Protein AF-A0A6G3TVE7-F1 (afdb_monomer_lite)

pLDDT: mean 72.74, std 11.81, range [42.62, 88.0]

Sequence (89 aa):
HEAARRSLGPGQGGLERAEFEELFPWGPAPAHLGGGTGWASAVLAEGLLVPAGTGYRFAHEEFADWIQGVHLDLDEALRALVHTRRTAD

Foldseek 3Di:
DVQLVVLPPPDDSFDAAVRLCVVFPCAWDPVVVVTDGTCSVVCVVVQQWDDDDRGIHGNDPVVSVVVVVVVVCPVVVVVVVVVVVVVPD

Radius of gyration: 16.33 Å; chains: 1; bounding box: 47×31×32 Å

Secondary structure (DSSP, 8-state):
-HHHHHTTSSSTTSEEHHHHHHHS-SSBPPGGGTSSB-SHHHHHHTTSEEEETTEEEES-HHHHHHHHHHHHHHHHHHHHHHHHTTS--

Structure (mmCIF, N/CA/C/O backbone):
data_AF-A0A6G3TVE7-F1
#
_entry.id   AF-A0A6G3TVE7-F1
#
loop_
_atom_site.group_PDB
_atom_site.id
_atom_site.type_symbol
_atom_site.label_atom_id
_atom_site.label_alt_id
_atom_site.label_comp_id
_atom_site.label_asym_id
_atom_site.label_entity_id
_atom_site.label_seq_id
_atom_site.pdbx_PDB_ins_code
_atom_site.Cartn_x
_atom_site.Cartn_y
_atom_site.Cartn_z
_atom_site.occupancy
_atom_site.B_iso_or_equiv
_atom_site.auth_seq_id
_atom_site.auth_comp_id
_atom_site.auth_asym_id
_atom_site.auth_atom_id
_atom_site.pdbx_PDB_model_num
ATOM 1 N N . HIS A 1 1 ? 6.366 5.526 -1.808 1.00 73.31 1 HIS A N 1
ATOM 2 C CA . HIS A 1 1 ? 6.222 6.976 -2.039 1.00 73.31 1 HIS A CA 1
ATOM 3 C C . HIS A 1 1 ? 4.807 7.339 -2.487 1.00 73.31 1 HIS A C 1
ATOM 5 O O . HIS A 1 1 ? 4.097 7.946 -1.702 1.00 73.31 1 HIS A O 1
ATOM 11 N N . GLU A 1 2 ? 4.336 6.889 -3.658 1.00 79.62 2 GLU A N 1
ATOM 12 C CA . GLU A 1 2 ? 2.972 7.201 -4.142 1.00 79.62 2 GLU A CA 1
ATOM 13 C C . GLU A 1 2 ? 1.861 6.808 -3.147 1.00 79.62 2 GLU A C 1
ATOM 15 O O . GLU A 1 2 ? 0.948 7.585 -2.892 1.00 79.62 2 GLU A O 1
ATOM 20 N N . ALA A 1 3 ? 2.018 5.659 -2.483 1.00 81.12 3 ALA A N 1
ATOM 21 C CA . ALA A 1 3 ? 1.191 5.229 -1.354 1.00 81.12 3 ALA A CA 1
ATOM 22 C C . ALA A 1 3 ? 1.027 6.310 -0.267 1.00 81.12 3 ALA A C 1
ATOM 24 O O . ALA A 1 3 ? -0.086 6.626 0.136 1.00 81.12 3 ALA A O 1
ATOM 25 N N . ALA A 1 4 ? 2.131 6.927 0.163 1.00 77.62 4 ALA A N 1
ATOM 26 C CA . ALA A 1 4 ? 2.118 7.962 1.192 1.00 77.62 4 ALA A CA 1
ATOM 27 C C . ALA A 1 4 ? 1.468 9.258 0.690 1.00 77.62 4 ALA A C 1
ATOM 29 O O . ALA A 1 4 ? 0.835 9.966 1.464 1.00 77.62 4 ALA A O 1
ATOM 30 N N . ARG A 1 5 ? 1.601 9.576 -0.605 1.00 75.50 5 ARG A N 1
ATOM 31 C CA . ARG A 1 5 ? 0.977 10.760 -1.207 1.00 75.50 5 ARG A CA 1
ATOM 32 C C . ARG A 1 5 ? -0.545 10.630 -1.242 1.00 75.50 5 ARG A C 1
ATOM 34 O O . ARG A 1 5 ? -1.235 11.588 -0.905 1.00 75.50 5 ARG A O 1
ATOM 41 N N . ARG A 1 6 ? -1.063 9.457 -1.620 1.00 77.44 6 ARG A N 1
ATOM 42 C CA . ARG A 1 6 ? -2.512 9.198 -1.664 1.00 77.44 6 ARG A CA 1
ATOM 43 C C . ARG A 1 6 ? -3.140 9.182 -0.266 1.00 77.44 6 ARG A C 1
ATOM 45 O O . ARG A 1 6 ? -4.229 9.718 -0.095 1.00 77.44 6 ARG A O 1
ATOM 52 N N . SER A 1 7 ? -2.412 8.715 0.752 1.00 74.12 7 SER A N 1
ATOM 53 C CA . SER A 1 7 ? -2.876 8.755 2.149 1.00 74.12 7 SER A CA 1
ATOM 54 C C . SER A 1 7 ? -3.057 10.167 2.736 1.00 74.12 7 SER A C 1
ATOM 56 O O . SER A 1 7 ? -3.700 10.294 3.772 1.00 74.12 7 SER A O 1
ATOM 58 N N . LEU A 1 8 ? -2.538 11.228 2.098 1.00 71.00 8 LEU A N 1
ATOM 59 C CA . LEU A 1 8 ? -2.718 12.630 2.525 1.00 71.00 8 LEU A CA 1
ATOM 60 C C . LEU A 1 8 ? -3.977 13.301 1.935 1.00 71.00 8 LEU A C 1
ATOM 62 O O . LEU A 1 8 ? -4.240 14.473 2.213 1.00 71.00 8 LEU A O 1
ATOM 66 N N . GLY A 1 9 ? -4.742 12.598 1.090 1.00 66.56 9 GLY A N 1
ATOM 67 C CA . GLY A 1 9 ? -5.993 13.103 0.518 1.00 66.56 9 GLY A CA 1
ATOM 68 C C . GLY A 1 9 ? -7.106 13.302 1.566 1.00 66.56 9 GLY A C 1
ATOM 69 O O . GLY A 1 9 ? -6.940 12.917 2.721 1.00 66.56 9 GLY A O 1
ATOM 70 N N . PRO A 1 10 ? -8.276 13.864 1.190 1.00 57.28 10 PRO A N 1
ATOM 71 C CA . PRO A 1 10 ? -9.377 14.181 2.116 1.00 57.28 10 PRO A CA 1
ATOM 72 C C . PRO A 1 10 ? -10.038 12.983 2.850 1.00 57.28 10 PRO A C 1
ATOM 74 O O . PRO A 1 10 ? -11.111 13.142 3.430 1.00 57.28 10 PRO A O 1
ATOM 77 N N . GLY A 1 11 ? -9.421 11.798 2.866 1.00 57.78 11 GLY A N 1
ATOM 78 C CA . GLY A 1 11 ? -9.881 10.598 3.559 1.00 57.78 11 GLY A CA 1
ATOM 79 C C . GLY A 1 11 ? -8.825 10.031 4.514 1.00 57.78 11 GLY A C 1
ATOM 80 O O . GLY A 1 11 ? -7.872 9.401 4.086 1.00 57.78 11 GLY A O 1
ATOM 81 N N . GLN A 1 12 ? -9.029 10.232 5.820 1.00 61.03 12 GLN A N 1
ATOM 82 C CA . GLN A 1 12 ? -8.631 9.352 6.940 1.00 61.03 12 GLN A CA 1
ATOM 83 C C . GLN A 1 12 ? -7.204 8.743 6.990 1.00 61.03 12 GLN A C 1
ATOM 85 O O . GLN A 1 12 ? -7.014 7.749 7.689 1.00 61.03 12 GLN A O 1
ATOM 90 N N . GLY A 1 13 ? -6.188 9.312 6.335 1.00 68.62 13 GLY A N 1
ATOM 91 C CA . GLY A 1 13 ? -4.790 8.907 6.559 1.00 68.62 13 GLY A CA 1
ATOM 92 C C . GLY A 1 13 ? -4.451 7.479 6.105 1.00 68.62 13 GLY A C 1
ATOM 93 O O . GLY A 1 13 ? -3.542 6.857 6.656 1.00 68.62 13 GLY A O 1
ATOM 94 N N . GLY A 1 14 ? -5.195 6.930 5.140 1.00 78.56 14 GLY A N 1
ATOM 95 C CA . GLY A 1 14 ? -5.062 5.545 4.683 1.00 78.56 14 GLY A CA 1
ATOM 96 C C . GLY A 1 14 ? -5.244 5.392 3.175 1.00 78.56 14 GLY A C 1
ATOM 97 O O . GLY A 1 14 ? -5.609 6.334 2.483 1.00 78.56 14 GLY A O 1
ATOM 98 N N . LEU A 1 15 ? -4.945 4.201 2.669 1.00 85.88 15 LEU A N 1
ATOM 99 C CA . LEU A 1 15 ? -5.201 3.768 1.299 1.00 85.88 15 LEU A CA 1
ATOM 100 C C . LEU A 1 15 ? -6.474 2.938 1.255 1.00 85.88 15 LEU A C 1
ATOM 102 O O . LEU A 1 15 ? -6.656 2.022 2.066 1.00 85.88 15 LEU A O 1
ATOM 106 N N . GLU A 1 16 ? -7.319 3.184 0.263 1.00 86.75 16 GLU A N 1
ATOM 107 C CA . GLU A 1 16 ? -8.398 2.253 -0.036 1.00 86.75 16 GLU A CA 1
ATOM 108 C C . GLU A 1 16 ? -7.841 0.923 -0.561 1.00 86.75 16 GLU A C 1
ATOM 110 O O . GLU A 1 16 ? -6.728 0.843 -1.087 1.00 86.75 16 GLU A O 1
ATOM 115 N N . ARG A 1 17 ? -8.628 -0.155 -0.458 1.00 86.25 17 ARG A N 1
ATOM 116 C CA . ARG A 1 17 ? -8.196 -1.473 -0.946 1.00 86.25 17 ARG A CA 1
ATOM 117 C C . ARG A 1 17 ? -7.854 -1.467 -2.437 1.00 86.25 17 ARG A C 1
ATOM 119 O O . ARG A 1 17 ? -6.877 -2.092 -2.830 1.00 86.25 17 ARG A O 1
ATOM 126 N N . ALA A 1 18 ? -8.632 -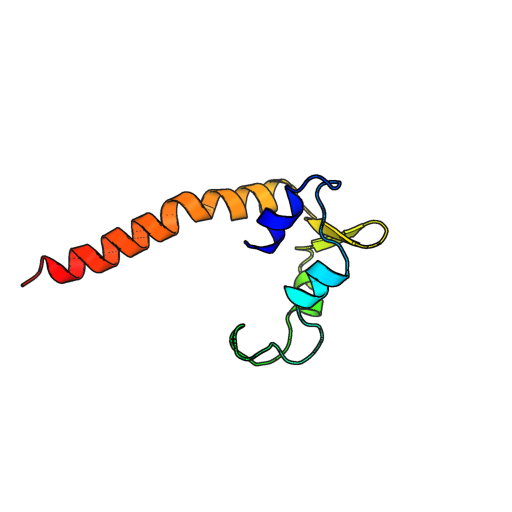0.751 -3.247 1.00 86.31 18 ALA A N 1
ATOM 127 C CA . ALA A 1 18 ? -8.373 -0.636 -4.679 1.00 86.31 18 ALA A CA 1
ATOM 128 C C . ALA A 1 18 ? -7.039 0.075 -4.961 1.00 86.31 18 ALA A C 1
ATOM 130 O O . ALA A 1 18 ? -6.255 -0.393 -5.781 1.00 86.31 18 ALA A O 1
ATOM 131 N N . GLU A 1 19 ? -6.745 1.154 -4.231 1.00 87.12 19 GLU A N 1
ATOM 132 C CA . GLU A 1 19 ? -5.481 1.886 -4.359 1.00 87.12 19 GLU A CA 1
ATOM 133 C C . GLU A 1 19 ? -4.290 1.055 -3.876 1.00 87.12 19 GLU A C 1
ATOM 135 O O . GLU A 1 19 ? -3.221 1.085 -4.481 1.00 87.12 19 GLU A O 1
ATOM 140 N N . PHE A 1 20 ? -4.470 0.282 -2.803 1.00 88.00 20 PHE A N 1
ATOM 141 C CA . PHE A 1 20 ? -3.450 -0.644 -2.329 1.00 88.00 20 PHE A CA 1
ATOM 142 C C . PHE A 1 20 ? -3.111 -1.692 -3.390 1.00 88.00 20 PHE A C 1
ATOM 144 O O . PHE A 1 20 ? -1.937 -1.904 -3.665 1.00 88.00 20 PHE A O 1
ATOM 151 N N . GLU A 1 21 ? -4.109 -2.325 -4.005 1.00 87.88 21 GLU A N 1
ATOM 152 C CA . GLU A 1 21 ? -3.892 -3.369 -5.017 1.00 87.88 21 GLU A CA 1
ATOM 153 C C . GLU A 1 21 ? -3.295 -2.823 -6.323 1.00 87.88 21 GLU A C 1
ATOM 155 O O . GLU A 1 21 ? -2.543 -3.526 -6.999 1.00 87.88 21 GLU A O 1
ATOM 160 N N . GLU A 1 22 ? -3.590 -1.565 -6.662 1.00 85.88 22 GLU A N 1
ATOM 161 C CA . GLU A 1 22 ? -2.983 -0.856 -7.794 1.00 85.88 22 GLU A CA 1
ATOM 162 C C . GLU A 1 22 ? -1.487 -0.600 -7.560 1.00 85.88 22 GLU A C 1
ATOM 164 O O . GLU A 1 22 ? -0.663 -0.823 -8.447 1.00 85.88 22 GLU A O 1
ATOM 169 N N . LEU A 1 23 ? -1.131 -0.150 -6.354 1.00 84.12 23 LEU A N 1
ATOM 170 C CA . LEU A 1 23 ? 0.247 0.182 -5.988 1.00 84.12 23 LEU A CA 1
ATOM 171 C C . LEU A 1 23 ? 1.075 -1.053 -5.615 1.00 84.12 23 LEU A C 1
ATOM 173 O O . LEU A 1 23 ? 2.290 -1.076 -5.822 1.00 84.12 23 LEU A O 1
ATOM 177 N N . PHE A 1 24 ? 0.422 -2.078 -5.070 1.00 85.12 24 PHE A N 1
ATOM 178 C CA . PHE A 1 24 ? 1.019 -3.316 -4.590 1.00 85.12 24 PHE A CA 1
ATOM 179 C C . PHE A 1 24 ? 0.222 -4.508 -5.130 1.00 85.12 24 PHE A C 1
ATOM 181 O O . PHE A 1 24 ? -0.731 -4.973 -4.502 1.00 85.12 24 PHE A O 1
ATOM 188 N N . PRO A 1 25 ? 0.618 -5.052 -6.289 1.00 84.25 25 PRO A N 1
ATOM 189 C CA . PRO A 1 25 ? -0.047 -6.209 -6.868 1.00 84.25 25 PRO A CA 1
ATOM 190 C C . PRO A 1 25 ? 0.092 -7.443 -5.968 1.00 84.25 25 PRO A C 1
ATOM 192 O O . PRO A 1 25 ? 1.156 -7.689 -5.397 1.00 84.25 25 PRO A O 1
ATOM 195 N N . TRP A 1 26 ? -0.959 -8.260 -5.884 1.00 82.12 26 TRP A N 1
ATOM 196 C CA . TRP A 1 26 ? -0.898 -9.594 -5.264 1.00 82.12 26 TRP A CA 1
ATOM 197 C C . TRP A 1 26 ? -0.246 -10.640 -6.176 1.00 82.12 26 TRP A C 1
ATOM 199 O O . TRP A 1 26 ? 0.457 -11.530 -5.707 1.00 82.12 26 TRP A O 1
ATOM 209 N N . GLY A 1 27 ? -0.524 -10.541 -7.478 1.00 79.81 27 GLY A N 1
ATOM 210 C CA . GLY A 1 27 ? -0.031 -11.437 -8.525 1.00 79.81 27 GLY A CA 1
ATOM 211 C C . GLY A 1 27 ? 1.207 -10.877 -9.225 1.00 79.81 27 GLY A C 1
ATOM 212 O O . GLY A 1 27 ? 1.928 -10.092 -8.626 1.00 79.81 27 GLY A O 1
ATOM 213 N N . PRO A 1 28 ? 1.486 -11.243 -10.485 1.00 78.75 28 PRO A N 1
ATOM 214 C CA . PRO A 1 28 ? 2.629 -10.702 -11.208 1.00 78.75 28 PRO A CA 1
ATOM 215 C C . PRO A 1 28 ? 2.602 -9.171 -11.238 1.00 78.75 28 PRO A C 1
ATOM 217 O O . PRO A 1 28 ? 1.585 -8.573 -11.596 1.00 78.75 28 PRO A O 1
ATOM 220 N N . ALA A 1 29 ? 3.716 -8.541 -10.869 1.00 76.38 29 ALA A N 1
ATOM 221 C CA . ALA A 1 29 ? 3.860 -7.104 -10.969 1.00 76.38 29 ALA A CA 1
ATOM 222 C C . ALA A 1 29 ? 3.765 -6.698 -12.453 1.00 76.38 29 ALA A C 1
ATOM 224 O O . ALA A 1 29 ? 4.429 -7.309 -13.300 1.00 76.38 29 ALA A O 1
ATOM 225 N N . PRO A 1 30 ? 2.951 -5.687 -12.798 1.00 73.69 30 PRO A N 1
ATOM 226 C CA . PRO A 1 30 ? 2.929 -5.115 -14.132 1.00 73.69 30 PRO A CA 1
ATOM 227 C C . PRO A 1 30 ? 4.334 -4.732 -14.602 1.00 73.69 30 PRO A C 1
ATOM 229 O O . PRO A 1 30 ? 5.171 -4.296 -13.812 1.00 73.69 30 PRO A O 1
ATOM 232 N N . ALA A 1 31 ? 4.584 -4.820 -15.910 1.00 74.56 31 ALA A N 1
ATOM 233 C CA . ALA A 1 31 ? 5.894 -4.493 -16.479 1.00 74.56 31 ALA A CA 1
ATOM 234 C C . ALA A 1 31 ? 6.357 -3.060 -16.148 1.00 74.56 31 ALA A C 1
ATOM 236 O O . ALA A 1 31 ? 7.548 -2.828 -15.967 1.00 74.56 31 ALA A O 1
ATOM 237 N N . HIS A 1 32 ? 5.423 -2.111 -16.003 1.00 74.38 32 HIS A N 1
ATOM 238 C CA . HIS A 1 32 ? 5.737 -0.729 -15.624 1.00 74.38 32 HIS A CA 1
ATOM 239 C C . HIS A 1 32 ? 6.212 -0.579 -14.165 1.00 74.38 32 HIS A C 1
ATOM 241 O O . HIS A 1 32 ? 6.823 0.431 -13.837 1.00 74.38 32 HIS A O 1
ATOM 247 N N . LEU A 1 33 ? 5.973 -1.581 -13.310 1.00 68.25 33 LEU A N 1
ATOM 248 C CA . LEU A 1 33 ? 6.506 -1.675 -11.944 1.00 68.25 33 LEU A CA 1
ATOM 249 C C . LEU A 1 33 ? 7.762 -2.564 -11.859 1.00 68.25 33 LEU A C 1
ATOM 251 O O . LEU A 1 33 ? 8.199 -2.911 -10.767 1.00 68.25 33 LEU A O 1
ATOM 255 N N . GLY A 1 34 ? 8.355 -2.936 -13.000 1.00 69.12 34 GLY A N 1
ATOM 256 C CA . GLY A 1 34 ? 9.582 -3.738 -13.072 1.00 69.12 34 GLY A CA 1
ATOM 257 C C . GLY A 1 34 ? 9.373 -5.225 -13.375 1.00 69.12 34 GLY A C 1
ATOM 258 O O . GLY A 1 34 ? 10.354 -5.929 -13.606 1.00 69.12 34 GLY A O 1
ATOM 259 N N . GLY A 1 35 ? 8.123 -5.703 -13.450 1.00 69.94 35 GLY A N 1
ATOM 260 C CA . GLY A 1 35 ? 7.823 -7.123 -13.670 1.00 69.94 35 GLY A CA 1
ATOM 261 C C . GLY A 1 35 ? 8.190 -8.025 -12.477 1.00 69.94 35 GLY A C 1
ATOM 262 O O . GLY A 1 35 ? 8.835 -7.596 -11.526 1.00 69.94 35 GLY A O 1
ATOM 263 N N . GLY A 1 36 ? 7.771 -9.295 -12.508 1.00 78.50 36 GLY A N 1
ATOM 264 C CA . GLY A 1 36 ? 8.086 -10.285 -11.460 1.00 78.50 36 GLY A CA 1
ATOM 265 C C . GLY A 1 36 ? 6.921 -10.569 -10.510 1.00 78.50 36 GLY A C 1
ATOM 266 O O . GLY A 1 36 ? 5.767 -10.396 -10.882 1.00 78.50 36 GLY A O 1
ATOM 267 N N . THR A 1 37 ? 7.192 -11.062 -9.302 1.00 77.38 37 THR A N 1
ATOM 268 C CA . THR A 1 37 ? 6.168 -11.294 -8.267 1.00 77.38 37 THR A CA 1
ATOM 269 C C . THR A 1 37 ? 5.709 -9.982 -7.647 1.00 77.38 37 THR A C 1
ATOM 271 O O . THR A 1 37 ? 6.532 -9.130 -7.324 1.00 77.38 37 THR A O 1
ATOM 274 N N . GLY A 1 38 ? 4.402 -9.837 -7.459 1.00 79.44 38 GLY A N 1
ATOM 275 C CA . GLY A 1 38 ? 3.801 -8.691 -6.795 1.00 79.44 38 GLY A CA 1
ATOM 276 C C . GLY A 1 38 ? 4.197 -8.585 -5.331 1.00 79.44 38 GLY A C 1
ATOM 277 O O . GLY A 1 38 ? 4.647 -9.543 -4.700 1.00 79.44 38 GLY A O 1
ATOM 278 N N . TRP A 1 39 ? 4.065 -7.374 -4.804 1.00 84.56 39 TRP A N 1
ATOM 279 C CA . TRP A 1 39 ? 4.660 -6.993 -3.529 1.00 84.56 39 TRP A CA 1
ATOM 280 C C . TRP A 1 39 ? 3.650 -6.907 -2.388 1.00 84.56 39 TRP A C 1
ATOM 282 O O . TRP A 1 39 ? 4.071 -6.716 -1.253 1.00 84.56 39 TRP A O 1
ATOM 292 N N . ALA A 1 40 ? 2.348 -7.100 -2.638 1.00 85.75 40 ALA A N 1
ATOM 293 C CA . ALA A 1 40 ? 1.313 -6.988 -1.604 1.00 85.75 40 ALA A CA 1
ATOM 294 C C . ALA A 1 40 ? 1.618 -7.843 -0.368 1.00 85.75 40 ALA A C 1
ATOM 296 O O . ALA A 1 40 ? 1.577 -7.361 0.760 1.00 85.75 40 ALA A O 1
ATOM 297 N N . SER A 1 41 ? 1.981 -9.112 -0.577 1.00 83.31 41 SER A N 1
ATOM 298 C CA . SER A 1 41 ? 2.291 -10.023 0.528 1.00 83.31 41 SER A CA 1
ATOM 299 C C . SER A 1 41 ? 3.551 -9.612 1.287 1.00 83.31 41 SER A C 1
ATOM 301 O O . SER A 1 41 ? 3.559 -9.691 2.509 1.00 83.31 41 SER A O 1
ATOM 303 N N . ALA A 1 42 ? 4.584 -9.128 0.590 1.00 83.94 42 ALA A N 1
ATOM 304 C CA . ALA A 1 42 ? 5.811 -8.645 1.222 1.00 83.94 42 ALA A CA 1
ATOM 305 C C . ALA A 1 42 ? 5.547 -7.378 2.050 1.00 83.94 42 ALA A C 1
ATOM 307 O O . ALA A 1 42 ? 5.940 -7.296 3.203 1.00 83.94 42 ALA A O 1
ATOM 308 N N . VAL A 1 43 ? 4.794 -6.425 1.505 1.00 83.69 43 VAL A N 1
ATOM 309 C CA . VAL A 1 43 ? 4.444 -5.162 2.171 1.00 83.69 43 VAL A CA 1
ATOM 310 C C . VAL A 1 43 ? 3.652 -5.385 3.461 1.00 83.69 43 VAL A C 1
ATOM 312 O O . VAL A 1 43 ? 3.875 -4.680 4.446 1.00 83.69 43 VAL A O 1
ATOM 315 N N . LEU A 1 44 ? 2.751 -6.371 3.469 1.00 84.12 44 LEU A N 1
ATOM 316 C CA . LEU A 1 44 ? 1.987 -6.740 4.661 1.00 84.12 44 LEU A CA 1
ATOM 317 C C . LEU A 1 44 ? 2.814 -7.570 5.650 1.00 84.12 44 LEU A C 1
ATOM 319 O O . LEU A 1 44 ? 2.685 -7.368 6.854 1.00 84.12 44 LEU A O 1
ATOM 323 N N . ALA A 1 45 ? 3.661 -8.482 5.163 1.00 81.31 45 ALA A N 1
ATOM 324 C CA . ALA A 1 45 ? 4.523 -9.306 6.011 1.00 81.31 45 ALA A CA 1
ATOM 325 C C . ALA A 1 45 ? 5.582 -8.470 6.745 1.00 81.31 45 ALA A C 1
ATOM 327 O O . ALA A 1 45 ? 5.810 -8.681 7.932 1.00 81.31 45 ALA A O 1
ATOM 328 N N . GLU A 1 46 ? 6.164 -7.484 6.062 1.00 82.19 46 GLU A N 1
ATOM 329 C CA . GLU A 1 46 ? 7.120 -6.527 6.632 1.00 82.19 46 GLU A CA 1
ATOM 330 C C . GLU A 1 46 ? 6.436 -5.432 7.472 1.00 82.19 46 GLU A C 1
ATOM 332 O O . GLU A 1 46 ? 7.100 -4.580 8.058 1.00 82.19 46 GLU A O 1
ATOM 337 N N . GLY A 1 47 ? 5.098 -5.421 7.532 1.00 81.69 47 GLY A N 1
ATOM 338 C CA . GLY A 1 47 ? 4.341 -4.480 8.353 1.00 81.69 47 GLY A CA 1
ATOM 339 C C . GLY A 1 47 ? 4.467 -3.025 7.904 1.00 81.69 47 GLY A C 1
ATOM 340 O O . GLY A 1 47 ? 4.319 -2.124 8.722 1.00 81.69 47 GLY A O 1
ATOM 341 N N . LEU A 1 48 ? 4.736 -2.762 6.623 1.00 83.44 48 LEU A N 1
ATOM 342 C CA . LEU A 1 48 ? 4.800 -1.390 6.102 1.00 83.44 48 LEU A CA 1
ATOM 343 C C . LEU A 1 48 ? 3.405 -0.753 6.068 1.00 83.44 48 LEU A C 1
ATOM 345 O O . LEU A 1 48 ? 3.220 0.411 6.427 1.00 83.44 48 LEU A O 1
ATOM 349 N N . LEU A 1 49 ? 2.417 -1.550 5.664 1.00 84.75 49 LEU A N 1
ATOM 3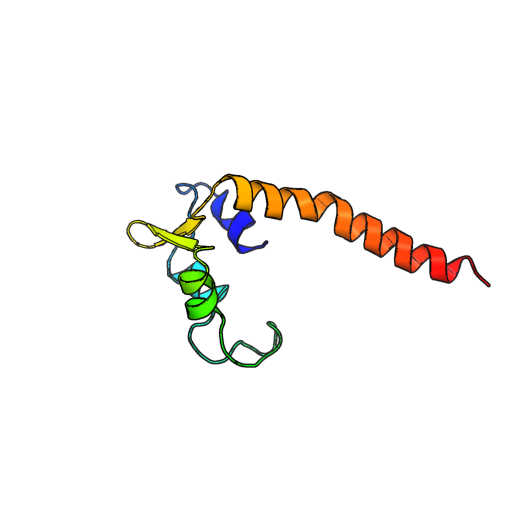50 C CA . LEU A 1 49 ? 0.999 -1.218 5.687 1.00 84.75 49 LEU A CA 1
ATOM 351 C C . LEU A 1 49 ? 0.260 -2.287 6.492 1.00 84.75 49 LEU A C 1
ATOM 353 O O . LEU A 1 49 ? 0.558 -3.475 6.387 1.00 84.75 49 LEU A O 1
ATOM 357 N N . VAL A 1 50 ? -0.719 -1.868 7.285 1.00 85.88 50 VAL A N 1
ATOM 358 C CA . VAL A 1 50 ? -1.572 -2.754 8.081 1.00 85.88 50 VAL A CA 1
ATOM 359 C C . VAL A 1 50 ? -3.036 -2.556 7.700 1.00 85.88 50 VAL A C 1
ATOM 361 O O . VAL A 1 50 ? -3.437 -1.424 7.412 1.00 85.88 50 VAL A O 1
ATOM 364 N N . PRO A 1 51 ? -3.856 -3.622 7.702 1.00 86.25 51 PRO A N 1
ATOM 365 C CA . PRO A 1 51 ? -5.291 -3.494 7.486 1.00 86.25 51 PRO A CA 1
ATOM 366 C C . PRO A 1 51 ? -5.922 -2.539 8.507 1.00 86.25 51 PRO A C 1
ATOM 368 O O . PRO A 1 51 ? -5.706 -2.669 9.714 1.00 86.25 51 PRO A O 1
ATOM 371 N N . ALA A 1 52 ? -6.720 -1.591 8.025 1.00 84.31 52 ALA A N 1
ATOM 372 C CA . ALA A 1 52 ? -7.459 -0.642 8.844 1.00 84.31 52 ALA A CA 1
ATOM 373 C C . ALA A 1 52 ? -8.849 -0.412 8.241 1.00 84.31 52 ALA A C 1
ATOM 375 O O . ALA A 1 52 ? -9.004 0.236 7.207 1.00 84.31 52 ALA A O 1
ATOM 376 N N . GLY A 1 53 ? -9.874 -0.970 8.890 1.00 84.88 53 GLY A N 1
ATOM 377 C CA . GLY A 1 53 ? -11.243 -0.928 8.378 1.00 84.88 53 GLY A CA 1
ATOM 378 C C . GLY A 1 53 ? -11.360 -1.640 7.028 1.00 84.88 53 GLY A C 1
ATOM 379 O O . GLY A 1 53 ? -11.057 -2.826 6.923 1.00 84.88 53 GLY A O 1
ATOM 380 N N . THR A 1 54 ? -11.809 -0.915 6.003 1.00 83.12 54 THR A N 1
ATOM 381 C CA . THR A 1 54 ? -11.971 -1.412 4.625 1.00 83.12 54 THR A CA 1
ATOM 382 C C . THR A 1 54 ? -10.725 -1.226 3.752 1.00 83.12 54 THR A C 1
ATOM 384 O O . THR A 1 54 ? -10.744 -1.617 2.584 1.00 83.12 54 THR A O 1
ATOM 387 N N . GLY A 1 55 ? -9.657 -0.635 4.294 1.00 87.06 55 GLY A N 1
ATOM 388 C CA . GLY A 1 55 ? -8.433 -0.300 3.571 1.00 87.06 55 GLY A CA 1
ATOM 389 C C . GLY A 1 55 ? -7.170 -0.623 4.366 1.00 87.06 55 GLY A C 1
ATOM 390 O O . GLY A 1 55 ? -7.146 -1.536 5.195 1.00 87.06 55 GLY A O 1
ATOM 391 N N . TYR A 1 56 ? -6.111 0.135 4.103 1.00 87.81 56 TYR A N 1
ATOM 392 C CA . TYR A 1 56 ? -4.789 -0.040 4.693 1.00 87.81 56 TYR A CA 1
ATOM 393 C C . TYR A 1 56 ? -4.259 1.289 5.226 1.00 87.81 56 TYR A C 1
ATOM 395 O O . TYR A 1 56 ? -4.509 2.337 4.645 1.00 87.81 56 TYR A O 1
ATOM 403 N N . ARG A 1 57 ? -3.489 1.261 6.310 1.00 85.75 57 ARG A N 1
ATOM 404 C CA . ARG A 1 57 ? -2.771 2.436 6.833 1.00 85.75 57 ARG A CA 1
ATOM 405 C C . ARG A 1 57 ? -1.311 2.099 7.065 1.00 85.75 57 ARG A C 1
ATOM 407 O O . ARG A 1 57 ? -0.982 0.928 7.249 1.00 85.75 57 ARG A O 1
ATOM 414 N N . PHE A 1 58 ? -0.444 3.102 7.102 1.00 82.62 58 PHE A N 1
ATOM 415 C CA . PHE A 1 58 ? 0.945 2.881 7.495 1.00 82.62 58 PHE A CA 1
ATOM 416 C C . PHE A 1 58 ? 1.004 2.404 8.946 1.00 82.62 58 PHE A C 1
ATOM 418 O O . PHE A 1 58 ? 0.293 2.926 9.805 1.00 82.62 58 PHE A O 1
ATOM 425 N N . ALA A 1 59 ? 1.814 1.380 9.220 1.00 80.12 59 ALA A N 1
ATOM 426 C CA . ALA A 1 59 ? 1.943 0.860 10.583 1.00 80.12 59 ALA A CA 1
ATOM 427 C C . ALA A 1 59 ? 2.603 1.867 11.535 1.00 80.12 59 ALA A C 1
ATOM 429 O O . ALA A 1 59 ? 2.321 1.853 12.730 1.00 80.12 59 ALA A O 1
ATOM 430 N N . HIS A 1 60 ? 3.449 2.745 10.992 1.00 72.31 60 HIS A N 1
ATOM 431 C CA . HIS A 1 60 ? 4.152 3.791 11.723 1.00 72.31 60 HIS A CA 1
ATOM 432 C C . HIS A 1 60 ? 4.003 5.111 10.956 1.00 72.31 60 HIS A C 1
ATOM 434 O O . HIS A 1 60 ? 4.402 5.189 9.794 1.00 72.31 60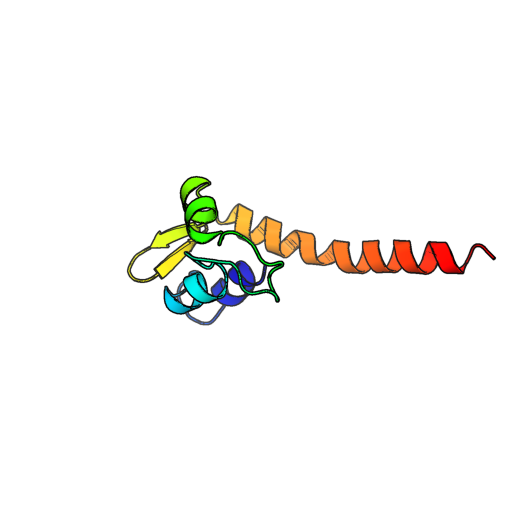 HIS A O 1
ATOM 440 N N . GLU A 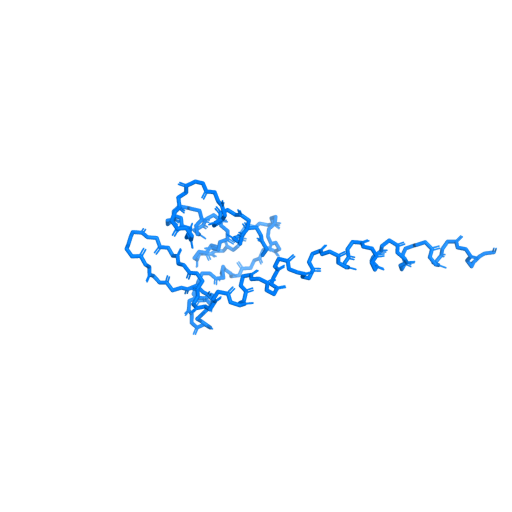1 61 ? 3.441 6.144 11.589 1.00 59.75 61 GLU A N 1
ATOM 441 C CA . GLU A 1 61 ? 3.286 7.478 10.978 1.00 59.75 61 GLU A CA 1
ATOM 442 C C . GLU A 1 61 ? 4.653 8.095 10.622 1.00 59.75 61 GLU A C 1
ATOM 444 O O . GLU A 1 61 ? 4.813 8.654 9.539 1.00 59.75 61 GLU A O 1
ATOM 449 N N . GLU A 1 62 ? 5.689 7.840 11.433 1.00 59.22 62 GLU A N 1
ATOM 450 C CA . GLU A 1 62 ? 7.070 8.268 11.157 1.00 59.22 62 GLU A CA 1
ATOM 451 C C . GLU A 1 62 ? 7.664 7.651 9.874 1.00 59.22 62 GLU A C 1
ATOM 453 O O . GLU A 1 62 ? 8.568 8.226 9.273 1.00 59.22 62 GLU A O 1
ATOM 458 N N . PHE A 1 63 ? 7.160 6.500 9.408 1.00 60.25 63 PHE A N 1
ATOM 459 C CA . PHE A 1 63 ? 7.615 5.885 8.154 1.00 60.25 63 PHE A CA 1
ATOM 460 C C . PHE A 1 63 ? 7.021 6.576 6.923 1.00 60.25 63 PHE A C 1
ATOM 462 O O . PHE A 1 63 ? 7.699 6.707 5.902 1.00 60.25 63 PHE A O 1
ATOM 469 N N . ALA A 1 64 ? 5.774 7.047 7.018 1.00 62.50 64 ALA A N 1
ATOM 470 C CA . ALA A 1 64 ? 5.186 7.888 5.983 1.00 62.50 64 ALA A CA 1
ATOM 471 C C . ALA A 1 64 ? 5.939 9.222 5.905 1.00 62.50 64 ALA A C 1
ATOM 473 O O . ALA A 1 64 ? 6.342 9.611 4.812 1.00 62.50 64 ALA A O 1
ATOM 474 N N . ASP A 1 65 ? 6.233 9.844 7.049 1.00 62.47 65 ASP A N 1
ATOM 475 C CA . ASP A 1 65 ? 7.020 11.081 7.114 1.00 62.47 65 ASP A CA 1
ATOM 476 C C . ASP A 1 65 ? 8.459 10.894 6.614 1.00 62.47 65 ASP A C 1
ATOM 478 O O . ASP A 1 65 ? 8.964 11.731 5.869 1.00 62.47 65 ASP A O 1
ATOM 482 N N . TRP A 1 66 ? 9.111 9.769 6.922 1.00 64.75 66 TRP A N 1
ATOM 483 C CA . TRP A 1 66 ? 10.438 9.444 6.391 1.00 64.75 66 TRP A CA 1
ATOM 484 C C . TRP A 1 66 ? 10.423 9.217 4.871 1.00 64.75 66 TRP A C 1
ATOM 486 O O . TRP A 1 66 ? 11.266 9.761 4.156 1.00 64.75 66 TRP A O 1
ATOM 496 N N . ILE A 1 67 ? 9.437 8.478 4.344 1.00 64.06 67 ILE A N 1
ATOM 497 C CA . ILE A 1 67 ? 9.262 8.298 2.893 1.00 64.06 67 ILE A CA 1
ATOM 498 C C . ILE A 1 67 ? 8.982 9.634 2.193 1.00 64.06 67 ILE A C 1
ATOM 500 O O . ILE A 1 67 ? 9.490 9.847 1.092 1.00 64.06 67 ILE A O 1
ATOM 504 N N . GLN A 1 68 ? 8.178 10.512 2.798 1.00 63.47 68 GLN A N 1
ATOM 505 C CA . GLN A 1 68 ? 7.870 11.838 2.254 1.00 63.47 68 GLN A CA 1
ATOM 506 C C . GLN A 1 68 ? 9.080 12.785 2.343 1.00 63.47 68 GLN A C 1
ATOM 508 O O . GLN A 1 68 ? 9.329 13.555 1.418 1.00 63.47 68 GLN A O 1
ATOM 513 N N . GLY A 1 69 ? 9.881 12.693 3.408 1.00 62.25 69 GLY A N 1
ATOM 514 C CA . GLY A 1 69 ? 11.079 13.508 3.620 1.00 62.25 69 GLY A CA 1
ATOM 515 C C . GLY A 1 69 ? 12.249 13.168 2.689 1.00 62.25 69 GLY A C 1
ATOM 516 O O . GLY A 1 69 ? 12.976 14.065 2.273 1.00 62.25 69 GLY A O 1
ATOM 517 N N . VAL A 1 70 ? 12.410 11.900 2.286 1.00 58.12 70 VAL A N 1
ATOM 518 C CA . VAL A 1 70 ? 13.480 11.464 1.358 1.00 58.12 70 VAL A CA 1
ATOM 519 C C . VAL A 1 70 ? 13.274 11.979 -0.079 1.00 58.12 70 VAL A C 1
ATOM 521 O O . VAL A 1 70 ? 14.236 12.089 -0.842 1.00 58.12 70 VAL A O 1
ATOM 524 N N . HIS A 1 71 ? 12.050 12.357 -0.467 1.00 56.56 71 HIS A N 1
ATOM 525 C CA . HIS A 1 71 ? 11.774 12.884 -1.810 1.00 56.56 71 HIS A CA 1
ATOM 526 C C . HIS A 1 71 ? 12.351 14.288 -2.052 1.00 56.56 71 HIS A C 1
ATOM 528 O O . HIS A 1 71 ? 12.546 14.669 -3.202 1.00 56.56 71 HIS A O 1
ATOM 534 N N . LEU A 1 72 ? 12.687 15.036 -0.998 1.00 54.00 72 LEU A N 1
ATOM 535 C CA . LEU A 1 72 ? 13.245 16.381 -1.145 1.00 54.00 72 LEU A CA 1
ATOM 536 C C . LEU A 1 72 ? 14.738 16.407 -1.501 1.00 54.00 72 LEU A C 1
ATOM 538 O O . LEU A 1 72 ? 15.205 17.451 -1.938 1.00 54.00 72 LEU A O 1
ATOM 542 N N . ASP A 1 73 ? 15.470 15.292 -1.389 1.00 57.53 73 ASP A N 1
ATOM 543 C CA . ASP A 1 73 ? 16.926 15.289 -1.628 1.00 57.53 73 ASP A CA 1
ATOM 544 C C . ASP A 1 73 ? 17.378 14.328 -2.745 1.00 57.53 73 ASP A C 1
ATOM 546 O O . ASP A 1 73 ? 18.493 14.434 -3.248 1.00 57.53 73 ASP A O 1
ATOM 550 N N . LEU A 1 74 ? 16.528 13.396 -3.204 1.00 57.97 74 LEU A N 1
ATOM 551 C CA . LEU A 1 74 ? 16.934 12.444 -4.249 1.00 57.97 74 LEU A CA 1
ATOM 552 C C . LEU A 1 74 ? 16.936 13.063 -5.655 1.00 57.97 74 LEU A C 1
ATOM 554 O O . LEU A 1 74 ? 17.846 12.774 -6.429 1.00 57.97 74 LEU A O 1
ATOM 558 N N . ASP A 1 75 ? 15.971 13.928 -5.984 1.00 61.19 75 ASP A N 1
ATOM 559 C CA . ASP A 1 75 ? 15.958 14.638 -7.273 1.00 61.19 75 ASP A CA 1
ATOM 560 C C . ASP A 1 75 ? 17.092 15.670 -7.357 1.00 61.19 75 ASP A C 1
ATOM 562 O O . AS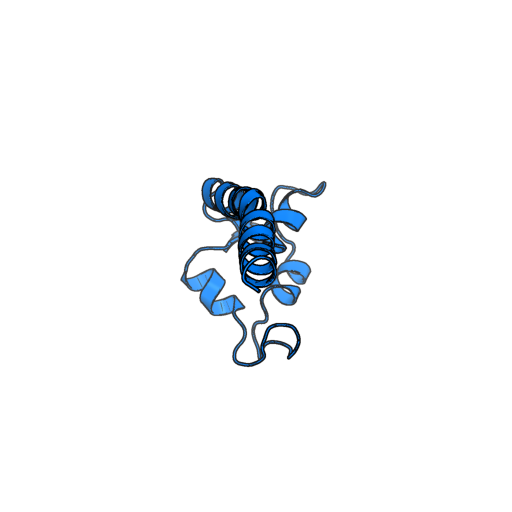P A 1 75 ? 17.716 15.817 -8.409 1.00 61.19 75 ASP A O 1
ATOM 566 N N . GLU A 1 76 ? 17.425 16.336 -6.248 1.00 58.28 76 GLU A N 1
ATOM 567 C CA . GLU A 1 76 ? 18.560 17.260 -6.178 1.00 58.28 76 GLU A CA 1
ATOM 568 C C . GLU A 1 76 ? 19.903 16.513 -6.220 1.00 58.28 76 GLU A C 1
ATOM 570 O O . GLU A 1 76 ? 20.785 16.884 -6.998 1.00 58.28 76 GLU A O 1
ATOM 575 N N . ALA A 1 77 ? 20.030 15.383 -5.514 1.00 60.69 77 ALA A N 1
ATOM 576 C CA . ALA A 1 77 ? 21.209 14.520 -5.580 1.00 60.69 77 ALA A CA 1
ATOM 577 C C . ALA A 1 77 ? 21.404 13.868 -6.963 1.00 60.69 77 ALA A C 1
ATOM 579 O O . ALA A 1 77 ? 22.533 13.798 -7.456 1.00 60.69 77 ALA A O 1
ATOM 580 N N . LEU A 1 78 ? 20.332 13.433 -7.639 1.00 60.78 78 LEU A N 1
ATOM 581 C CA . LEU A 1 78 ? 20.393 12.925 -9.018 1.00 60.78 78 LEU A CA 1
ATOM 582 C C . LEU A 1 78 ? 20.768 14.030 -10.005 1.00 60.78 78 LEU A C 1
ATOM 584 O O . LEU A 1 78 ? 21.580 13.803 -10.906 1.00 60.78 78 LEU A O 1
ATOM 588 N N . ARG A 1 79 ? 20.226 15.238 -9.824 1.00 60.34 79 ARG A N 1
ATOM 589 C CA . ARG A 1 79 ? 20.553 16.403 -10.652 1.00 60.34 79 ARG A CA 1
ATOM 590 C C . ARG A 1 79 ? 22.010 16.826 -10.463 1.00 60.34 79 ARG A C 1
ATOM 592 O O . ARG A 1 79 ? 22.693 17.079 -11.455 1.00 60.34 79 ARG A O 1
ATOM 599 N N . ALA A 1 80 ? 22.520 16.809 -9.233 1.00 59.84 80 ALA A N 1
ATOM 600 C CA . ALA A 1 80 ? 23.932 17.030 -8.939 1.00 59.84 80 ALA A CA 1
ATOM 601 C C . ALA A 1 80 ? 24.819 15.956 -9.595 1.00 59.84 80 ALA A C 1
ATOM 603 O O . ALA A 1 80 ? 25.767 16.290 -10.302 1.00 59.84 80 ALA A O 1
ATOM 604 N N . LEU A 1 81 ? 24.466 14.672 -9.470 1.00 63.22 81 LEU A N 1
ATOM 605 C CA . LEU A 1 81 ? 25.244 13.566 -10.037 1.00 63.22 81 LEU A CA 1
ATOM 606 C C . LEU A 1 81 ? 25.283 13.585 -11.581 1.00 63.22 81 LEU A C 1
ATOM 608 O O . LEU A 1 81 ? 26.320 13.296 -12.181 1.00 63.22 81 LEU A O 1
ATOM 612 N N . VAL A 1 82 ? 24.177 13.952 -12.239 1.00 71.00 82 VAL A N 1
ATOM 613 C CA . VAL A 1 82 ? 24.087 14.060 -13.707 1.00 71.00 82 VAL A CA 1
ATOM 614 C C . VAL A 1 82 ? 24.815 15.300 -14.239 1.00 71.00 82 VAL A C 1
ATOM 616 O O . VAL A 1 82 ? 25.435 15.227 -15.302 1.00 71.00 82 VAL A O 1
ATOM 619 N N . HIS A 1 83 ? 24.801 16.426 -13.518 1.00 60.34 83 HIS A N 1
ATOM 620 C CA . HIS A 1 83 ? 25.499 17.642 -13.950 1.00 60.34 83 HIS A CA 1
ATOM 621 C C . HIS A 1 83 ? 27.002 17.629 -13.646 1.00 60.34 83 HIS A C 1
ATOM 623 O O . HIS A 1 83 ? 27.767 18.120 -14.473 1.00 60.34 83 HIS A O 1
ATOM 629 N N . THR A 1 84 ? 27.453 16.991 -12.560 1.00 55.69 84 THR A N 1
ATOM 630 C CA . THR A 1 84 ? 28.888 16.791 -12.273 1.00 55.69 84 THR A CA 1
ATOM 631 C C . THR A 1 84 ? 29.591 15.972 -13.359 1.00 55.69 84 THR A C 1
ATOM 633 O O . THR A 1 84 ? 30.761 16.202 -13.648 1.00 55.69 84 THR A O 1
ATOM 636 N N . ARG A 1 85 ? 28.888 15.044 -14.021 1.00 52.00 85 ARG A N 1
ATOM 637 C CA . ARG A 1 85 ? 29.466 14.235 -15.108 1.00 52.00 85 ARG A CA 1
ATOM 638 C C . ARG A 1 85 ? 29.577 14.976 -16.445 1.00 52.00 85 ARG A C 1
ATOM 640 O O . ARG A 1 85 ? 30.214 14.464 -17.355 1.00 52.00 85 ARG A O 1
ATOM 647 N N . ARG A 1 86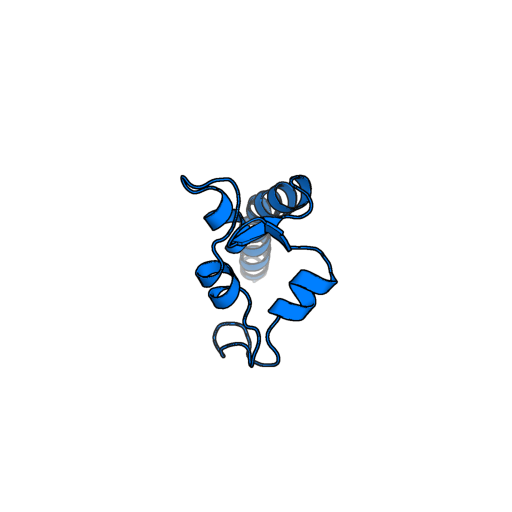 ? 28.938 16.144 -16.582 1.00 54.53 86 ARG A N 1
ATOM 648 C CA . ARG A 1 86 ? 28.921 16.949 -17.817 1.00 54.53 86 ARG A CA 1
ATOM 649 C C . ARG A 1 86 ? 29.825 18.188 -17.735 1.00 54.53 86 ARG A C 1
ATOM 651 O O . ARG A 1 86 ? 30.027 18.852 -18.742 1.00 54.53 86 ARG A O 1
ATOM 658 N N . THR A 1 87 ? 30.360 18.493 -16.555 1.00 51.69 87 THR A N 1
ATOM 659 C CA . THR A 1 87 ? 31.378 19.535 -16.336 1.00 51.69 87 THR A CA 1
ATOM 660 C C . THR A 1 87 ? 32.805 18.986 -16.268 1.00 51.69 87 THR A C 1
ATOM 662 O O . THR A 1 87 ? 33.738 19.768 -16.119 1.00 51.69 87 THR A O 1
ATOM 665 N N . ALA A 1 88 ? 32.980 17.667 -16.387 1.00 50.69 88 ALA A N 1
ATOM 666 C CA . ALA A 1 88 ? 34.272 17.025 -16.598 1.00 50.69 88 ALA A CA 1
ATOM 667 C C . ALA A 1 88 ? 34.418 16.627 -18.078 1.00 50.69 88 ALA A C 1
ATOM 669 O O . ALA A 1 88 ? 34.326 15.448 -18.412 1.00 50.69 88 ALA A O 1
ATOM 670 N N . ASP A 1 89 ? 34.580 17.628 -18.942 1.00 42.62 89 ASP A N 1
ATOM 671 C CA . ASP A 1 89 ? 35.166 17.507 -20.286 1.00 42.62 89 ASP A CA 1
ATOM 672 C C . ASP A 1 89 ? 36.066 18.733 -20.516 1.00 42.62 89 ASP A C 1
ATOM 674 O O . ASP A 1 89 ? 35.591 19.858 -20.219 1.00 42.62 89 ASP A O 1
#

Organism: NCBI:txid2706093